Protein AF-A0A3D0RF14-F1 (afdb_monomer_lite)

Radius of gyration: 28.85 Å; chains: 1; bounding box: 60×50×89 Å

Foldseek 3Di:
DDDDDPDPPPPPPPPDPPPQDDDVPDPADTDADDDLSVLVSVLVVVVVVVVVVVVVVVVVVVVCCCVCVPCVNPVDDDPDDDDVVVVVVVVVVVVVVVVVSVVSVVVSVVVVVDDDDDPDDWDWDDDDVDIDID

Sequence (134 aa):
MLAAVAGAALVFAGTGAFAAEPLPWQMGLQPPAGTIAEMADDLHNLLLVVITLISLFVLGLLVYVGVRFRASANPVPSKTSHNTVIEILWTVIPVVILVGIAVPSFRLLYYLDKTADTDMVIKITGNQWYWNYE

pLDDT: mean 87.14, std 16.76, range [39.03, 98.56]

Structure (mmCIF, N/CA/C/O backbone):
data_AF-A0A3D0RF14-F1
#
_entry.id   AF-A0A3D0RF14-F1
#
loop_
_atom_site.group_PDB
_atom_site.id
_atom_site.type_symbol
_atom_site.label_atom_id
_atom_site.label_alt_id
_atom_site.label_comp_id
_atom_site.label_asym_id
_atom_site.label_entity_id
_atom_site.label_seq_id
_atom_site.pdbx_PDB_ins_code
_atom_site.Cartn_x
_atom_site.Cartn_y
_atom_site.Cartn_z
_atom_site.occupancy
_atom_site.B_iso_or_equiv
_atom_site.auth_seq_id
_atom_site.auth_comp_id
_atom_site.auth_asym_id
_atom_site.auth_atom_id
_atom_site.pdbx_PDB_model_num
ATOM 1 N N . MET A 1 1 ? 37.920 34.893 -57.722 1.00 40.44 1 MET A N 1
ATOM 2 C CA . MET A 1 1 ? 37.970 35.388 -56.332 1.00 40.44 1 MET A CA 1
ATOM 3 C C . MET A 1 1 ? 36.625 35.046 -55.699 1.00 40.44 1 MET A C 1
ATOM 5 O O . MET A 1 1 ? 35.620 35.463 -56.252 1.00 40.44 1 MET A O 1
ATOM 9 N N . LEU A 1 2 ? 36.642 34.246 -54.624 1.00 39.03 2 LEU A N 1
ATOM 10 C CA . LEU A 1 2 ? 35.537 33.910 -53.701 1.00 39.03 2 LEU A CA 1
ATOM 11 C C . LEU A 1 2 ? 34.413 32.981 -54.217 1.00 39.03 2 LEU A C 1
ATOM 13 O O . LEU A 1 2 ? 33.331 33.423 -54.583 1.00 39.03 2 LEU A O 1
ATOM 17 N N . ALA A 1 3 ? 34.658 31.666 -54.145 1.00 40.66 3 ALA A N 1
ATOM 18 C CA . ALA A 1 3 ? 33.598 30.662 -54.040 1.00 40.66 3 ALA A CA 1
ATOM 19 C C . ALA A 1 3 ? 33.143 30.587 -52.571 1.00 40.66 3 ALA A C 1
ATOM 21 O O . ALA A 1 3 ? 33.949 30.309 -51.683 1.00 40.66 3 ALA A O 1
ATOM 22 N N . ALA A 1 4 ? 31.870 30.887 -52.316 1.00 45.66 4 ALA A N 1
ATOM 23 C CA . ALA A 1 4 ? 31.265 30.823 -50.992 1.00 45.66 4 ALA A CA 1
ATOM 24 C C . ALA A 1 4 ? 31.000 29.359 -50.610 1.00 45.66 4 ALA A C 1
ATOM 26 O O . ALA A 1 4 ? 30.069 28.731 -51.111 1.00 45.66 4 ALA A O 1
ATOM 27 N N . VAL A 1 5 ? 31.829 28.811 -49.722 1.00 46.12 5 VAL A N 1
ATOM 28 C CA . VAL A 1 5 ? 31.576 27.521 -49.073 1.00 46.12 5 VAL A CA 1
ATOM 29 C C . VAL A 1 5 ? 30.622 27.782 -47.910 1.00 46.12 5 VAL A C 1
ATOM 31 O O . VAL A 1 5 ? 31.041 28.144 -46.813 1.00 46.12 5 VAL A O 1
ATOM 34 N N . ALA A 1 6 ? 29.321 27.647 -48.159 1.00 45.47 6 ALA A N 1
ATOM 35 C CA . ALA A 1 6 ? 28.323 27.597 -47.099 1.00 45.47 6 ALA A CA 1
ATOM 36 C C . ALA A 1 6 ? 28.409 26.215 -46.434 1.00 45.47 6 ALA A C 1
ATOM 38 O O . ALA A 1 6 ? 27.820 25.243 -46.901 1.00 45.47 6 ALA A O 1
ATOM 39 N N . GLY A 1 7 ? 29.214 26.110 -45.376 1.00 43.78 7 GLY A N 1
ATOM 40 C CA . GLY A 1 7 ? 29.268 24.920 -44.536 1.00 43.78 7 GLY A CA 1
ATOM 41 C C . GLY A 1 7 ? 27.941 24.748 -43.805 1.00 43.78 7 GLY A C 1
ATOM 42 O O . GLY A 1 7 ? 27.645 25.490 -42.872 1.00 43.78 7 GLY A O 1
ATOM 43 N N . ALA A 1 8 ? 27.139 23.772 -44.225 1.00 48.41 8 ALA A N 1
ATOM 44 C CA . ALA A 1 8 ? 26.008 23.298 -43.444 1.00 48.41 8 ALA A CA 1
ATOM 45 C C . ALA A 1 8 ? 26.554 22.540 -42.226 1.00 48.41 8 ALA A C 1
ATOM 47 O O . ALA A 1 8 ? 26.820 21.341 -42.285 1.00 48.41 8 ALA A O 1
ATOM 48 N N . ALA A 1 9 ? 26.770 23.255 -41.122 1.00 47.75 9 ALA A N 1
ATOM 49 C CA . ALA A 1 9 ? 26.967 22.629 -39.827 1.00 47.75 9 ALA A CA 1
ATOM 50 C C . ALA A 1 9 ? 25.636 21.986 -39.419 1.00 47.75 9 ALA A C 1
ATOM 52 O O . ALA A 1 9 ? 24.747 22.644 -38.880 1.00 47.75 9 ALA A O 1
ATOM 53 N N . LEU A 1 10 ? 25.483 20.696 -39.726 1.00 50.50 10 LEU A N 1
ATOM 54 C CA . LEU A 1 10 ? 24.502 19.837 -39.075 1.00 50.50 10 LEU A CA 1
ATOM 55 C C . LEU A 1 10 ? 24.841 19.836 -37.585 1.00 50.50 10 LEU A C 1
ATOM 57 O O . LEU A 1 10 ? 25.725 19.115 -37.127 1.00 50.50 10 LEU A O 1
ATOM 61 N N . VAL A 1 11 ? 24.165 20.703 -36.835 1.00 51.44 11 VAL A N 1
ATOM 62 C CA . VAL A 1 11 ? 24.127 20.626 -35.382 1.00 51.44 11 VAL A CA 1
ATOM 63 C C . VAL A 1 11 ? 23.408 19.321 -35.074 1.00 51.44 11 VAL A C 1
ATOM 65 O O . VAL A 1 11 ? 22.181 19.253 -35.105 1.00 51.44 11 VAL A O 1
ATOM 68 N N . PHE A 1 12 ? 24.179 18.266 -34.810 1.00 50.06 12 PHE A N 1
ATOM 69 C CA . PHE A 1 12 ? 23.698 17.138 -34.030 1.00 50.06 12 PHE A CA 1
ATOM 70 C C . PHE A 1 12 ? 23.375 17.698 -32.647 1.00 50.06 12 PHE A C 1
ATOM 72 O O . PHE A 1 12 ? 24.206 17.690 -31.740 1.00 50.06 12 PHE A O 1
ATOM 79 N N . ALA A 1 13 ? 22.173 18.253 -32.501 1.00 52.84 13 ALA A N 1
ATOM 80 C CA . ALA A 1 13 ? 21.550 18.379 -31.205 1.00 52.84 13 ALA A CA 1
ATOM 81 C C . ALA A 1 13 ? 21.390 16.938 -30.734 1.00 52.84 13 ALA A C 1
ATOM 83 O O . ALA A 1 13 ? 20.460 16.245 -31.139 1.00 52.84 13 ALA A O 1
ATOM 84 N N . GLY A 1 14 ? 22.378 16.454 -29.979 1.00 48.41 14 GLY A N 1
ATOM 85 C CA . GLY A 1 14 ? 22.247 15.223 -29.234 1.00 48.41 14 GLY A CA 1
ATOM 86 C C . GLY A 1 14 ? 21.038 15.423 -28.344 1.00 48.41 14 GLY A C 1
ATOM 87 O O . GLY A 1 14 ? 21.125 16.087 -27.315 1.00 48.41 14 GLY A O 1
ATOM 88 N N . THR A 1 15 ? 19.889 14.916 -28.778 1.00 49.06 15 THR A N 1
ATOM 89 C CA . THR A 1 15 ? 18.791 14.631 -27.876 1.00 49.06 15 THR A CA 1
ATOM 90 C C . THR A 1 15 ? 19.393 13.628 -26.916 1.00 49.06 15 THR A C 1
ATOM 92 O O . THR A 1 15 ? 19.583 12.467 -27.281 1.00 49.06 15 THR A O 1
ATOM 95 N N . GLY A 1 16 ? 19.849 14.112 -25.759 1.00 49.00 16 GLY A N 1
ATOM 96 C CA . GLY A 1 16 ? 20.364 13.248 -24.716 1.00 49.00 16 GLY A CA 1
ATOM 97 C C . GLY A 1 16 ? 19.344 12.138 -24.541 1.00 49.00 16 GLY A C 1
ATOM 98 O O . GLY A 1 16 ? 18.157 12.413 -24.362 1.00 49.00 16 GLY A O 1
ATOM 99 N N . ALA A 1 17 ? 19.782 10.894 -24.701 1.00 48.69 17 ALA A N 1
ATOM 100 C CA . ALA A 1 17 ? 18.992 9.769 -24.256 1.00 48.69 17 ALA A CA 1
ATOM 101 C C . ALA A 1 17 ? 18.908 9.930 -22.738 1.00 48.69 17 ALA A C 1
ATOM 103 O O . ALA A 1 17 ? 19.826 9.546 -22.016 1.00 48.69 17 ALA A O 1
ATOM 104 N N . PHE A 1 18 ? 17.870 10.619 -22.268 1.00 55.31 18 PHE A N 1
ATOM 105 C CA . PHE A 1 18 ? 17.580 10.728 -20.853 1.00 55.31 18 PHE A CA 1
ATOM 106 C C . PHE A 1 18 ? 17.173 9.324 -20.415 1.00 55.31 18 PHE A C 1
ATOM 108 O O . PHE A 1 18 ? 16.014 8.931 -20.527 1.00 55.31 18 PHE A O 1
ATOM 115 N N . ALA A 1 19 ? 18.151 8.532 -19.973 1.00 61.38 19 ALA A N 1
ATOM 116 C CA . ALA A 1 19 ? 17.864 7.453 -19.047 1.00 61.38 19 ALA A CA 1
ATOM 117 C C . ALA A 1 19 ? 17.045 8.076 -17.912 1.00 61.38 19 ALA A C 1
ATOM 119 O O . ALA A 1 19 ? 17.383 9.171 -17.458 1.00 61.38 19 ALA A O 1
ATOM 120 N N . ALA A 1 20 ? 15.948 7.435 -17.512 1.00 72.88 20 ALA A N 1
ATOM 121 C CA . ALA A 1 20 ? 15.134 7.938 -16.419 1.00 72.88 20 ALA A CA 1
ATOM 122 C C . ALA A 1 20 ? 16.028 8.096 -15.177 1.00 72.88 20 ALA A C 1
ATOM 124 O O . ALA A 1 20 ? 16.485 7.113 -14.594 1.00 72.88 20 ALA A O 1
ATOM 125 N N . GLU A 1 21 ? 16.350 9.339 -14.824 1.00 84.69 21 GLU A N 1
ATOM 126 C CA . GLU A 1 21 ? 17.223 9.657 -13.700 1.00 84.69 21 GLU A CA 1
ATOM 127 C C . GLU A 1 21 ? 16.382 10.056 -12.482 1.00 84.69 21 GLU A C 1
ATOM 129 O O . GLU A 1 21 ? 15.284 10.601 -12.634 1.00 84.69 21 GLU A O 1
ATOM 134 N N . PRO A 1 22 ? 16.851 9.767 -11.256 1.00 88.25 22 PRO A N 1
ATOM 135 C CA . PRO A 1 22 ? 16.177 10.244 -10.059 1.00 88.25 22 PRO A CA 1
ATOM 136 C C . PRO A 1 22 ? 16.262 11.773 -9.983 1.00 88.25 22 PRO A C 1
ATOM 138 O O . PRO A 1 22 ? 17.349 12.348 -10.041 1.00 88.25 22 PRO A O 1
ATOM 141 N N . LEU A 1 23 ? 15.117 12.433 -9.805 1.00 89.56 23 LEU A N 1
ATOM 142 C CA . LEU A 1 23 ? 15.058 13.889 -9.678 1.00 89.56 23 LEU A CA 1
ATOM 143 C C . LEU A 1 23 ? 15.117 14.322 -8.202 1.00 89.56 23 LEU A C 1
ATOM 145 O O . LEU A 1 23 ? 14.556 13.642 -7.334 1.00 89.56 23 LEU A O 1
ATOM 149 N N . PRO A 1 24 ? 15.751 15.469 -7.879 1.00 93.50 24 PRO A N 1
ATOM 150 C CA . PRO A 1 24 ? 15.709 16.018 -6.528 1.00 93.50 24 PRO A CA 1
ATOM 151 C C . PRO A 1 24 ? 14.263 16.177 -6.041 1.00 93.50 24 PRO A C 1
ATOM 153 O O . PRO A 1 24 ? 13.439 16.768 -6.736 1.00 93.50 24 PRO A O 1
ATOM 156 N N . TRP A 1 25 ? 13.971 15.679 -4.835 1.00 93.25 25 TRP A N 1
ATOM 157 C CA . TRP A 1 25 ? 12.640 15.717 -4.202 1.00 93.25 25 TRP A CA 1
ATOM 158 C C . TRP A 1 25 ? 11.537 14.909 -4.908 1.00 93.25 25 TRP A C 1
ATOM 160 O O . TRP A 1 25 ? 10.352 15.132 -4.656 1.00 93.25 25 TRP A O 1
ATOM 170 N N . GLN A 1 26 ? 11.895 13.947 -5.762 1.00 92.62 26 GLN A N 1
ATOM 171 C CA . GLN A 1 26 ? 10.927 13.016 -6.335 1.00 92.62 26 GLN A CA 1
ATOM 172 C C . GLN A 1 26 ? 10.346 12.090 -5.255 1.00 92.62 26 GLN A C 1
ATOM 174 O O . GLN A 1 26 ? 11.081 11.456 -4.501 1.00 92.62 26 GLN A O 1
ATOM 179 N N . MET A 1 27 ? 9.015 12.012 -5.196 1.00 92.19 27 MET A N 1
ATOM 180 C CA . MET A 1 27 ? 8.279 11.205 -4.209 1.00 92.19 27 MET A CA 1
ATOM 181 C C . MET A 1 27 ? 7.697 9.908 -4.793 1.00 92.19 27 MET A C 1
ATOM 183 O O . MET A 1 27 ? 7.325 9.017 -4.035 1.00 92.19 27 MET A O 1
ATOM 187 N N . GLY A 1 28 ? 7.575 9.824 -6.121 1.00 91.31 28 GLY A N 1
ATOM 188 C CA . GLY A 1 28 ? 7.039 8.666 -6.844 1.00 91.31 28 GLY A CA 1
ATOM 189 C C . GLY A 1 28 ? 8.122 7.845 -7.545 1.00 91.31 28 GLY A C 1
ATOM 190 O O . GLY A 1 28 ? 9.315 8.125 -7.415 1.00 91.31 28 GLY A O 1
ATOM 191 N N . LEU A 1 29 ? 7.694 6.847 -8.318 1.00 91.62 29 LEU A N 1
ATOM 192 C CA . LEU A 1 29 ? 8.583 6.051 -9.163 1.00 91.62 29 LEU A CA 1
ATOM 193 C C . LEU A 1 29 ? 9.142 6.886 -10.327 1.00 91.62 29 LEU A C 1
ATOM 195 O O . LEU A 1 29 ? 8.637 7.964 -10.659 1.00 91.62 29 LEU A O 1
ATOM 199 N N . GLN A 1 30 ? 10.228 6.397 -10.925 1.00 91.62 30 GLN A N 1
ATOM 200 C CA . GLN A 1 30 ? 10.735 6.939 -12.185 1.00 91.62 30 GLN A CA 1
ATOM 201 C C . GLN A 1 30 ? 9.721 6.694 -13.312 1.00 91.62 30 GLN A C 1
ATOM 203 O O . GLN A 1 30 ? 8.973 5.718 -13.236 1.00 91.62 30 GLN A O 1
ATOM 208 N N . PRO A 1 31 ? 9.707 7.537 -14.363 1.00 90.12 31 PRO A N 1
ATOM 209 C CA . PRO A 1 31 ? 8.864 7.299 -15.527 1.00 90.12 31 PRO A CA 1
ATOM 210 C C . PRO A 1 31 ? 9.061 5.872 -16.061 1.00 90.12 31 PRO A C 1
ATOM 212 O O . PRO A 1 31 ? 10.208 5.478 -16.305 1.00 90.12 31 PRO A O 1
ATOM 215 N N . PRO A 1 32 ? 7.982 5.085 -16.217 1.00 90.81 32 PRO A N 1
ATOM 216 C CA . PRO A 1 32 ? 8.101 3.700 -16.633 1.00 90.81 32 PRO A CA 1
ATOM 217 C C . PRO A 1 32 ? 8.666 3.612 -18.053 1.00 90.81 32 PRO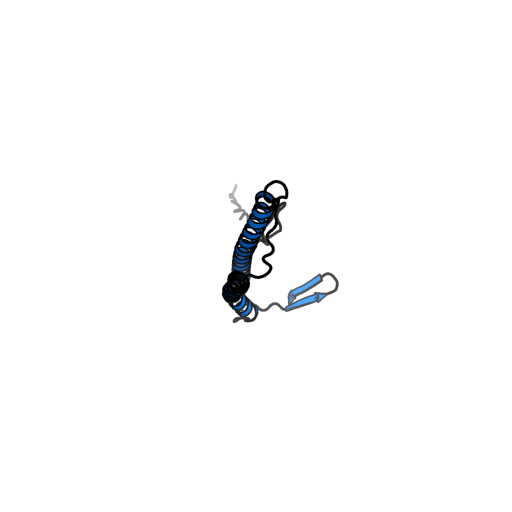 A C 1
ATOM 219 O O . PRO A 1 32 ? 8.273 4.359 -18.948 1.00 90.81 32 PRO A O 1
ATOM 222 N N . ALA A 1 33 ? 9.591 2.675 -18.253 1.00 89.38 33 ALA A N 1
ATOM 223 C CA . ALA A 1 33 ? 10.148 2.348 -19.558 1.00 89.38 33 ALA A CA 1
ATOM 224 C C . ALA A 1 33 ? 9.789 0.898 -19.907 1.00 89.38 33 ALA A C 1
ATOM 226 O O . ALA A 1 33 ? 10.305 -0.046 -19.308 1.00 89.38 33 ALA A O 1
ATOM 227 N N . GLY A 1 34 ? 8.893 0.731 -20.882 1.00 89.00 34 GLY A N 1
ATOM 228 C CA . GLY A 1 34 ? 8.397 -0.570 -21.331 1.00 89.00 34 GLY A CA 1
ATOM 229 C C . GLY A 1 34 ? 7.099 -1.011 -20.647 1.00 89.00 34 GLY A C 1
ATOM 230 O O . GLY A 1 34 ? 6.727 -0.533 -19.578 1.00 89.00 34 GLY A O 1
ATOM 231 N N . THR A 1 35 ? 6.415 -1.971 -21.270 1.00 90.00 35 THR A N 1
ATOM 232 C CA . THR A 1 35 ? 5.058 -2.401 -20.884 1.00 90.00 35 THR A CA 1
ATOM 233 C C . THR A 1 35 ? 4.984 -2.992 -19.477 1.00 90.00 35 THR A C 1
ATOM 235 O O . THR A 1 35 ? 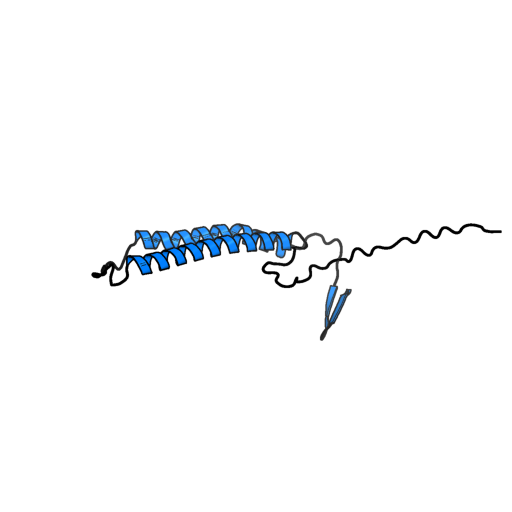4.028 -2.755 -18.746 1.00 90.00 35 THR A O 1
ATOM 238 N N . ILE A 1 36 ? 6.005 -3.744 -19.063 1.00 92.25 36 ILE A N 1
ATOM 239 C CA . ILE A 1 36 ? 6.076 -4.334 -17.721 1.00 92.25 36 ILE A CA 1
ATOM 240 C C . ILE A 1 36 ? 6.183 -3.238 -16.653 1.00 92.25 36 ILE A C 1
ATOM 242 O O . ILE A 1 36 ? 5.536 -3.340 -15.611 1.00 92.25 36 ILE A O 1
ATOM 246 N N . ALA A 1 37 ? 6.977 -2.193 -16.911 1.00 93.31 37 ALA A N 1
ATOM 247 C CA . ALA A 1 37 ? 7.145 -1.081 -15.983 1.00 93.31 37 ALA A CA 1
ATOM 248 C C . ALA A 1 37 ? 5.844 -0.280 -15.832 1.00 93.31 37 ALA A C 1
ATOM 250 O O . ALA A 1 37 ? 5.473 0.050 -14.711 1.00 93.31 37 ALA A O 1
ATOM 251 N N . GLU A 1 38 ? 5.119 -0.039 -16.930 1.00 93.62 38 GLU A N 1
ATOM 252 C CA . GLU A 1 38 ? 3.799 0.610 -16.900 1.00 93.62 38 GLU A CA 1
ATOM 253 C C . GLU A 1 38 ? 2.795 -0.200 -16.067 1.00 93.62 38 GLU A C 1
ATOM 255 O O . GLU A 1 38 ? 2.166 0.328 -15.155 1.00 93.62 38 GLU A O 1
ATOM 260 N N . MET A 1 39 ? 2.707 -1.513 -16.301 1.00 94.69 39 MET A N 1
ATOM 261 C CA . MET A 1 39 ? 1.807 -2.387 -15.539 1.00 94.69 39 MET A CA 1
ATOM 262 C C . MET A 1 39 ? 2.175 -2.471 -14.048 1.00 94.69 39 MET A C 1
ATOM 264 O O . MET A 1 39 ? 1.295 -2.643 -13.200 1.00 94.69 39 MET A O 1
ATOM 268 N N . ALA A 1 40 ? 3.465 -2.381 -13.718 1.00 95.44 40 ALA A N 1
ATOM 269 C CA . ALA A 1 40 ? 3.934 -2.339 -12.338 1.00 95.44 40 ALA A CA 1
ATOM 270 C C . ALA A 1 40 ? 3.595 -1.006 -11.654 1.00 95.44 40 ALA A C 1
ATOM 272 O O . ALA A 1 40 ? 3.168 -1.024 -10.498 1.00 95.44 40 ALA A O 1
ATOM 273 N N . ASP A 1 41 ? 3.736 0.122 -12.358 1.00 95.62 41 ASP A N 1
ATOM 274 C CA . ASP A 1 41 ? 3.353 1.448 -11.860 1.00 95.62 41 ASP A CA 1
ATOM 275 C C . ASP A 1 41 ? 1.836 1.541 -11.621 1.00 95.62 41 ASP A C 1
ATOM 277 O O . ASP A 1 41 ? 1.396 1.953 -10.547 1.00 95.62 41 ASP A O 1
ATOM 281 N N . ASP A 1 42 ? 1.022 1.028 -12.548 1.00 95.50 42 ASP A N 1
ATOM 282 C CA . ASP A 1 42 ? -0.437 0.953 -12.394 1.00 95.50 42 ASP A CA 1
ATOM 283 C C . ASP A 1 42 ? -0.847 0.125 -11.168 1.00 95.50 42 ASP A C 1
ATOM 285 O O . ASP A 1 42 ? -1.699 0.540 -10.371 1.00 95.50 42 ASP A O 1
ATOM 289 N N . LEU A 1 43 ? -0.228 -1.049 -10.984 1.00 97.19 43 LEU A N 1
ATOM 290 C CA . LEU A 1 43 ? -0.469 -1.885 -9.809 1.00 97.19 43 LEU A CA 1
ATOM 291 C C . LEU A 1 43 ? -0.038 -1.163 -8.528 1.00 97.19 43 LEU A C 1
ATOM 293 O O . LEU A 1 43 ? -0.774 -1.190 -7.542 1.00 97.19 43 LEU A O 1
ATOM 297 N N . HIS A 1 44 ? 1.122 -0.503 -8.537 1.00 97.12 44 HIS A N 1
ATOM 298 C CA . HIS A 1 44 ? 1.612 0.280 -7.406 1.00 97.12 44 HIS A CA 1
ATOM 299 C C . HIS A 1 44 ? 0.618 1.381 -7.011 1.00 97.12 44 HIS A C 1
A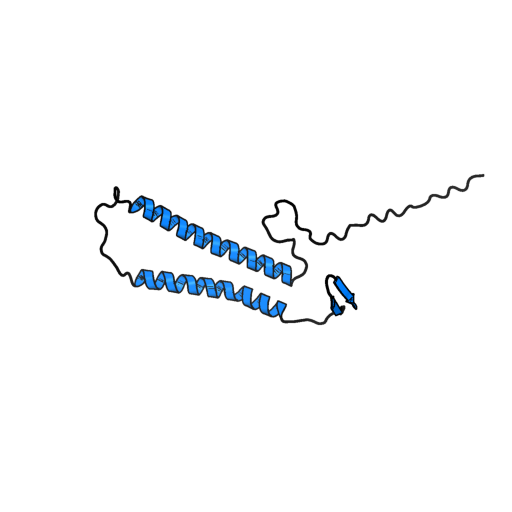TOM 301 O O . HIS A 1 44 ? 0.239 1.472 -5.842 1.00 97.12 44 HIS A O 1
ATOM 307 N N . ASN A 1 45 ? 0.135 2.162 -7.978 1.00 96.44 45 ASN A N 1
ATOM 308 C CA . ASN A 1 45 ? -0.820 3.243 -7.745 1.00 96.44 45 ASN A CA 1
ATOM 309 C C . ASN A 1 45 ? -2.161 2.715 -7.212 1.00 96.44 45 ASN A C 1
ATOM 311 O O . ASN A 1 45 ? -2.707 3.264 -6.251 1.00 96.44 45 ASN A O 1
ATOM 315 N N . LEU A 1 46 ? -2.667 1.607 -7.766 1.00 96.75 46 LEU A N 1
ATOM 316 C CA . LEU A 1 46 ? -3.873 0.944 -7.265 1.00 96.75 46 LEU A CA 1
ATOM 317 C C . LEU A 1 46 ? -3.706 0.498 -5.807 1.00 96.75 46 LEU A C 1
ATOM 319 O O . LEU A 1 46 ? -4.573 0.771 -4.972 1.00 96.75 46 LEU A O 1
ATOM 323 N N . LEU A 1 47 ? -2.587 -0.158 -5.485 1.00 97.62 47 LEU A N 1
ATOM 324 C CA . LEU A 1 47 ? -2.284 -0.590 -4.122 1.00 97.62 47 LEU A CA 1
ATOM 325 C C . LEU A 1 47 ? -2.209 0.599 -3.167 1.00 97.62 47 LEU A C 1
ATOM 327 O O . LEU A 1 47 ? -2.813 0.551 -2.094 1.00 97.62 47 LEU A O 1
ATOM 331 N N . LEU A 1 48 ? -1.514 1.668 -3.565 1.00 97.69 48 LEU A N 1
ATOM 332 C CA . LEU A 1 48 ? -1.333 2.866 -2.755 1.00 97.69 48 LEU A CA 1
ATOM 333 C C . LEU A 1 48 ? -2.675 3.522 -2.410 1.00 97.69 48 LEU A C 1
ATOM 335 O O . LEU A 1 48 ? -2.903 3.880 -1.253 1.00 97.69 48 LEU A O 1
ATOM 339 N N . VAL A 1 49 ? -3.594 3.624 -3.374 1.00 97.69 49 VAL A N 1
ATOM 340 C CA . VAL A 1 49 ? -4.952 4.134 -3.131 1.00 97.69 49 VAL A CA 1
ATOM 341 C C . VAL A 1 49 ? -5.696 3.245 -2.133 1.00 97.69 49 VAL A C 1
ATOM 343 O O . VAL A 1 49 ? -6.243 3.756 -1.154 1.00 97.69 49 VAL A O 1
ATOM 346 N N . VAL A 1 50 ? -5.682 1.921 -2.322 1.00 97.62 50 VAL A N 1
ATOM 347 C CA . VAL A 1 50 ? -6.395 0.986 -1.435 1.00 97.62 50 VAL A CA 1
ATOM 348 C C . VAL A 1 50 ? -5.874 1.060 0.002 1.00 97.62 50 VAL A C 1
ATOM 350 O O . VAL A 1 50 ? -6.667 1.237 0.931 1.00 97.62 50 VAL A O 1
ATOM 353 N N . ILE A 1 51 ? -4.557 0.973 0.213 1.00 97.81 51 ILE A N 1
ATOM 354 C CA . ILE A 1 51 ? -3.984 1.015 1.568 1.00 97.81 51 ILE A CA 1
ATOM 355 C C . ILE A 1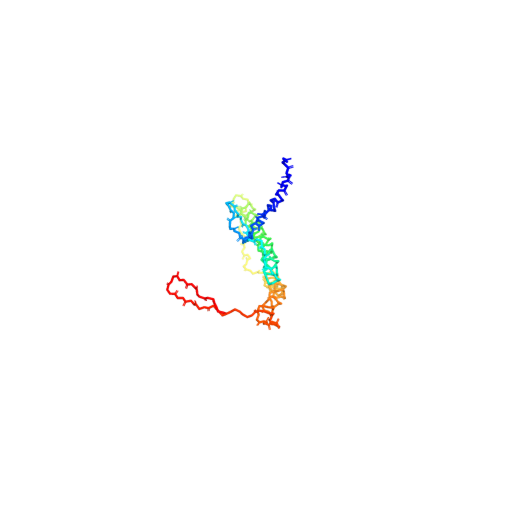 51 ? -4.173 2.385 2.223 1.00 97.81 51 ILE A C 1
ATOM 357 O O . ILE A 1 51 ? -4.380 2.454 3.436 1.00 97.81 51 ILE A O 1
ATOM 361 N N . THR A 1 52 ? -4.162 3.469 1.441 1.00 98.38 52 THR A N 1
ATOM 362 C CA . THR A 1 52 ? -4.415 4.822 1.951 1.00 98.38 52 THR A CA 1
ATOM 363 C C . THR A 1 52 ? -5.856 4.955 2.429 1.00 98.38 52 THR A C 1
ATOM 365 O O . THR A 1 52 ? -6.083 5.436 3.537 1.00 98.38 52 THR A O 1
ATOM 368 N N . LEU A 1 53 ? -6.836 4.468 1.659 1.00 98.19 53 LEU A N 1
ATOM 369 C CA . LEU A 1 53 ? -8.246 4.478 2.064 1.00 98.19 53 LEU A CA 1
ATOM 370 C C . LEU A 1 53 ? -8.481 3.661 3.340 1.00 98.19 53 LEU A C 1
ATOM 372 O O . LEU A 1 53 ? -9.155 4.138 4.253 1.00 98.19 53 LEU A O 1
ATOM 376 N N . ILE A 1 54 ? -7.888 2.466 3.439 1.00 98.06 54 ILE A N 1
ATOM 377 C CA . ILE A 1 54 ? -7.968 1.635 4.650 1.00 98.06 54 ILE A CA 1
ATOM 378 C C . ILE A 1 54 ? -7.331 2.362 5.840 1.00 98.06 54 ILE A C 1
ATOM 380 O O . ILE A 1 54 ? -7.924 2.423 6.915 1.00 98.06 54 ILE A O 1
ATOM 384 N N . SER A 1 55 ? -6.152 2.957 5.650 1.00 98.31 55 SER A N 1
ATOM 385 C CA . SER A 1 55 ? -5.444 3.678 6.712 1.00 98.31 55 SER A CA 1
ATOM 386 C C . SER A 1 55 ? -6.239 4.886 7.204 1.00 98.31 55 SER A C 1
ATOM 388 O O . SER A 1 55 ? -6.361 5.084 8.411 1.00 98.31 55 SER A O 1
ATOM 390 N N . LEU A 1 56 ? -6.840 5.662 6.297 1.00 98.56 56 LEU A N 1
ATOM 391 C CA . LEU A 1 56 ? -7.704 6.791 6.649 1.00 98.56 56 LEU A CA 1
ATOM 392 C C . LEU A 1 56 ? -8.983 6.338 7.359 1.00 98.56 56 LEU A C 1
ATOM 394 O O . LEU A 1 56 ? -9.406 6.986 8.315 1.00 98.56 56 LEU A O 1
ATOM 398 N N . PHE A 1 57 ? -9.576 5.217 6.944 1.00 97.88 57 PHE A N 1
ATOM 399 C CA . PHE A 1 57 ? -10.729 4.628 7.622 1.00 97.88 57 PHE A CA 1
ATOM 400 C C . PHE A 1 57 ? -10.390 4.219 9.061 1.00 97.88 57 PHE A C 1
ATOM 402 O O . PHE A 1 57 ? -11.084 4.618 9.998 1.00 97.88 57 PHE A O 1
ATOM 409 N N . VAL A 1 58 ? -9.290 3.486 9.253 1.00 98.25 58 VAL A N 1
ATOM 410 C CA . VAL A 1 58 ? -8.815 3.073 10.582 1.00 98.25 58 VAL A CA 1
ATOM 411 C C . VAL A 1 58 ? -8.477 4.293 11.437 1.00 98.25 58 VAL A C 1
ATOM 413 O O . VAL A 1 58 ? -8.911 4.372 12.586 1.00 98.25 58 VAL A O 1
ATOM 416 N N . LEU A 1 59 ? -7.767 5.277 10.879 1.00 98.38 59 LEU A N 1
ATOM 417 C CA . LEU A 1 59 ? -7.446 6.525 11.568 1.00 98.38 59 LEU A CA 1
ATOM 418 C C . LEU A 1 59 ? -8.718 7.268 11.997 1.00 98.38 59 LEU A C 1
ATOM 420 O O . LEU A 1 59 ? -8.822 7.697 13.145 1.00 98.38 59 LEU A O 1
ATOM 424 N N . GLY A 1 60 ? -9.707 7.372 11.108 1.00 98.38 60 GLY A N 1
ATOM 425 C CA . GLY A 1 60 ? -11.002 7.979 11.401 1.00 98.38 60 GLY A CA 1
ATOM 426 C C . GLY A 1 60 ? -11.738 7.269 12.538 1.00 98.38 60 GLY A C 1
ATOM 427 O O . GLY A 1 60 ? -12.241 7.932 13.446 1.00 98.38 60 GLY A O 1
ATOM 428 N N . LEU A 1 61 ? -11.745 5.931 12.547 1.00 97.88 61 LEU A N 1
ATOM 429 C CA . LEU A 1 61 ? -12.322 5.142 13.638 1.00 97.88 61 LEU A CA 1
ATOM 430 C C . LEU A 1 61 ? -11.584 5.352 14.963 1.00 97.88 61 LEU A C 1
ATOM 432 O O . LEU A 1 61 ? -12.234 5.502 15.995 1.00 97.88 61 LEU A O 1
ATOM 436 N N . LEU A 1 62 ? -10.250 5.403 14.955 1.00 98.00 62 LEU A N 1
ATOM 437 C CA . LEU A 1 62 ? -9.458 5.654 16.163 1.00 98.00 62 LEU A CA 1
ATOM 438 C C . LEU A 1 62 ? -9.728 7.049 16.734 1.00 98.00 62 LEU A C 1
ATOM 440 O O . LEU A 1 62 ? -9.950 7.184 17.938 1.00 98.00 62 LEU A O 1
ATOM 444 N N . VAL A 1 63 ? -9.778 8.075 15.879 1.00 98.12 63 VAL A N 1
ATOM 445 C CA . VAL A 1 63 ? -10.147 9.440 16.284 1.00 98.12 63 VAL A CA 1
ATOM 446 C C . VAL A 1 63 ? -11.571 9.465 16.840 1.00 98.12 63 VAL A C 1
ATOM 448 O O . VAL A 1 63 ? -11.804 10.023 17.914 1.00 98.12 63 VAL A O 1
ATOM 451 N N . TYR A 1 64 ? -12.518 8.815 16.159 1.00 97.50 64 TYR A N 1
ATOM 452 C CA . TYR A 1 64 ? -13.901 8.716 16.615 1.00 97.50 64 TYR A CA 1
ATOM 453 C C . TYR A 1 64 ? -13.992 8.054 17.990 1.00 97.50 64 TYR A C 1
ATOM 455 O O . TYR A 1 64 ? -14.615 8.610 18.895 1.00 97.50 64 TYR A O 1
ATOM 463 N N . VAL A 1 65 ? -13.336 6.906 18.179 1.00 96.44 65 VAL A N 1
ATOM 464 C CA . VAL A 1 65 ? -13.341 6.183 19.454 1.00 96.44 65 VAL A CA 1
ATOM 465 C C . VAL A 1 65 ? -12.702 7.026 20.556 1.00 96.44 65 VAL A C 1
ATOM 467 O O . VAL A 1 65 ? -13.282 7.155 21.636 1.00 96.44 65 VAL A O 1
ATOM 470 N N . GLY A 1 66 ? -11.567 7.669 20.270 1.00 95.62 66 GLY A N 1
ATOM 471 C CA . GLY A 1 66 ? -10.867 8.542 21.211 1.00 95.62 66 GLY A CA 1
ATOM 472 C C . GLY A 1 66 ? -11.706 9.738 21.670 1.00 95.62 66 GLY A C 1
ATOM 473 O O . GLY A 1 66 ? -11.689 10.088 22.848 1.00 95.62 66 GLY A O 1
ATOM 474 N N . VAL A 1 67 ? -12.492 10.348 20.778 1.00 95.94 67 VAL A N 1
ATOM 475 C CA . VAL A 1 67 ? -13.359 11.486 21.126 1.00 95.94 67 VAL A CA 1
ATOM 476 C C . VAL A 1 67 ? -14.658 11.029 21.792 1.00 95.94 67 VAL A C 1
ATOM 478 O O . VAL A 1 67 ? -15.073 11.618 22.793 1.00 95.94 67 VAL A O 1
ATOM 481 N N . ARG A 1 68 ? -15.309 9.989 21.256 1.00 94.06 68 ARG A N 1
ATOM 482 C CA . ARG A 1 68 ? -16.648 9.548 21.675 1.00 94.06 68 ARG A CA 1
ATOM 483 C C . ARG A 1 68 ? -16.644 8.762 22.983 1.00 94.06 68 ARG A C 1
ATOM 485 O O . ARG A 1 68 ? -17.595 8.907 23.754 1.00 94.06 68 ARG A O 1
ATOM 492 N N . PHE A 1 69 ? -15.620 7.943 23.222 1.00 94.81 69 PHE A N 1
ATOM 493 C CA . PHE A 1 69 ? -15.537 7.033 24.372 1.00 94.81 69 PHE A CA 1
ATOM 494 C C . PHE A 1 69 ? -14.489 7.447 25.413 1.00 94.81 69 PHE A C 1
ATOM 496 O O . PHE A 1 69 ? -14.151 6.657 26.292 1.00 94.81 69 PHE A O 1
ATOM 503 N N . ARG A 1 70 ? -13.996 8.694 25.374 1.00 94.56 70 ARG A N 1
ATOM 504 C CA . ARG A 1 70 ? -13.165 9.241 26.461 1.00 94.56 70 ARG A CA 1
ATOM 505 C C . ARG A 1 70 ? -13.895 9.180 27.805 1.00 94.56 70 ARG A C 1
ATOM 507 O O . ARG A 1 70 ? -15.112 9.357 27.857 1.00 94.56 70 ARG A O 1
ATOM 514 N N . ALA A 1 71 ? -13.144 9.045 28.896 1.00 92.69 71 ALA A N 1
ATOM 515 C CA . ALA A 1 71 ? -13.688 8.876 30.248 1.00 92.69 71 ALA A CA 1
ATOM 516 C C . ALA A 1 71 ? -14.698 9.964 30.664 1.00 92.69 71 ALA A C 1
ATOM 518 O O . ALA A 1 71 ? -15.682 9.667 31.334 1.00 92.69 71 ALA A O 1
ATOM 519 N N . SER A 1 72 ? -14.503 11.213 30.223 1.00 93.31 72 SER A N 1
ATOM 520 C CA . SER A 1 72 ? -15.436 12.312 30.510 1.00 93.31 72 SER A CA 1
ATOM 521 C C . SER A 1 72 ? -16.756 12.234 29.734 1.00 93.31 72 SER A C 1
ATOM 523 O O . SER A 1 72 ? -17.764 12.741 30.211 1.00 93.31 72 SER A O 1
ATOM 525 N N . ALA A 1 73 ? -16.766 11.621 28.546 1.00 90.88 73 ALA A N 1
ATOM 526 C CA . ALA A 1 73 ? -17.942 11.520 27.676 1.00 90.88 73 ALA A CA 1
ATOM 527 C C . ALA A 1 73 ? -18.647 10.155 27.766 1.00 90.88 73 ALA A C 1
ATOM 529 O O . ALA A 1 73 ? -19.815 10.044 27.398 1.00 90.88 73 ALA A O 1
ATOM 530 N N . ASN A 1 74 ? -17.955 9.117 28.247 1.00 91.81 74 ASN A N 1
ATOM 531 C CA . ASN A 1 74 ? -18.514 7.787 28.469 1.00 91.81 74 ASN A CA 1
ATOM 532 C C . ASN A 1 74 ? -18.050 7.199 29.821 1.00 91.81 74 ASN A C 1
ATOM 534 O O . ASN A 1 74 ? -17.169 6.337 29.839 1.00 91.81 74 ASN A O 1
ATOM 538 N N . PRO A 1 75 ? -18.628 7.648 30.953 1.00 87.56 75 PRO A N 1
ATOM 539 C CA . PRO A 1 75 ? -18.169 7.259 32.293 1.00 87.56 75 PRO A CA 1
ATOM 540 C C . PRO A 1 75 ? -18.422 5.788 32.648 1.00 87.56 75 PRO A C 1
ATOM 542 O O . PRO A 1 75 ? -17.709 5.222 33.472 1.00 87.56 75 PRO A O 1
ATOM 545 N N . VAL A 1 76 ? -19.435 5.161 32.039 1.00 92.50 76 VAL A N 1
ATOM 546 C CA . VAL A 1 76 ? -19.764 3.744 32.246 1.00 92.50 76 VAL A CA 1
ATOM 547 C C . VAL A 1 76 ? -19.421 2.969 30.967 1.00 92.50 76 VAL A C 1
ATOM 549 O O . VAL A 1 76 ? -20.107 3.136 29.956 1.00 92.50 76 VAL A O 1
ATOM 552 N N . PRO A 1 77 ? -18.356 2.147 30.957 1.00 90.06 77 PRO A N 1
ATOM 553 C CA . PRO A 1 77 ? -17.984 1.367 29.783 1.00 90.06 77 PRO A CA 1
ATOM 554 C C . PRO A 1 77 ? -18.965 0.213 29.545 1.00 90.06 77 PRO A C 1
ATOM 556 O O . PRO A 1 77 ? -19.508 -0.374 30.484 1.00 90.06 77 PRO A O 1
ATOM 559 N N . SER A 1 78 ? -19.163 -0.140 28.273 1.00 92.50 78 SER A N 1
ATOM 560 C CA . SER A 1 78 ? -19.891 -1.359 27.912 1.00 92.50 78 SER A CA 1
ATOM 561 C C . SER A 1 78 ? -19.104 -2.607 28.330 1.00 92.50 78 SER A C 1
ATOM 563 O O . SER A 1 78 ? -17.875 -2.592 28.363 1.00 92.50 78 SER A O 1
ATOM 565 N N . LYS A 1 79 ? -19.819 -3.700 28.616 1.00 93.06 79 LYS A N 1
ATOM 566 C CA . LYS A 1 79 ? -19.247 -5.025 28.921 1.00 93.06 79 LYS A CA 1
ATOM 567 C C . LYS A 1 79 ? -19.379 -6.016 27.758 1.00 93.06 79 LYS A C 1
ATOM 569 O O . LYS A 1 79 ? -19.091 -7.195 27.930 1.00 93.06 79 LYS A O 1
ATOM 574 N N . THR A 1 80 ? -19.854 -5.565 26.596 1.00 92.56 80 THR A N 1
ATOM 575 C CA . THR A 1 80 ? -19.987 -6.411 25.405 1.00 92.56 80 THR A CA 1
ATOM 576 C C . THR A 1 80 ? -18.609 -6.847 24.915 1.00 92.56 80 THR A C 1
ATOM 578 O O . THR A 1 80 ? -17.786 -6.000 24.580 1.00 92.56 80 THR A O 1
ATOM 581 N N . SER A 1 81 ? -18.373 -8.156 24.846 1.00 91.62 81 SER A N 1
ATOM 582 C CA . SER A 1 81 ? -17.101 -8.736 24.395 1.00 91.62 81 SER A CA 1
ATOM 583 C C . SER A 1 81 ? -17.163 -9.380 23.010 1.00 91.62 81 SER A C 1
ATOM 585 O O . SER A 1 81 ? -16.116 -9.626 22.422 1.00 91.62 81 SER A O 1
ATOM 587 N N . HIS A 1 82 ? -18.362 -9.646 22.482 1.00 92.94 82 HIS A N 1
ATOM 588 C CA . HIS A 1 82 ? -18.545 -10.346 21.209 1.00 92.94 82 HIS A CA 1
ATOM 589 C C . HIS A 1 82 ? -19.592 -9.657 20.349 1.00 92.94 82 HIS A C 1
ATOM 591 O O . HIS A 1 82 ? -20.620 -9.189 20.849 1.00 92.94 82 HIS A O 1
ATOM 597 N N . ASN A 1 83 ? -19.339 -9.638 19.045 1.00 95.50 83 ASN A N 1
ATOM 598 C CA . ASN A 1 83 ? -20.334 -9.273 18.052 1.00 95.50 83 ASN A CA 1
ATOM 599 C C . ASN A 1 83 ? -20.052 -10.049 16.767 1.00 95.50 83 ASN A C 1
ATOM 601 O O . ASN A 1 83 ? -19.324 -9.586 15.890 1.00 95.50 83 ASN A O 1
ATOM 605 N N . THR A 1 84 ? -20.676 -11.221 16.653 1.00 96.44 84 THR A N 1
ATOM 606 C CA . THR A 1 84 ? -20.468 -12.157 15.542 1.00 96.44 84 THR A CA 1
ATOM 607 C C . THR A 1 84 ? -20.713 -11.520 14.175 1.00 96.44 84 THR A C 1
ATOM 609 O O . THR A 1 84 ? -20.006 -11.821 13.221 1.00 96.44 84 THR A O 1
ATOM 612 N N . VAL A 1 85 ? -21.683 -10.606 14.061 1.00 96.75 85 VAL A N 1
ATOM 613 C CA . VAL A 1 85 ? -21.980 -9.939 12.784 1.00 96.75 85 VAL A CA 1
ATOM 614 C C . VAL A 1 85 ? -20.808 -9.060 12.350 1.00 96.75 85 VAL A C 1
ATOM 616 O O . VAL A 1 85 ? -20.391 -9.116 11.195 1.00 96.75 85 VAL A O 1
ATOM 619 N N . ILE A 1 86 ? -20.245 -8.276 13.271 1.00 96.00 86 ILE A N 1
ATOM 620 C CA . ILE A 1 86 ? -19.092 -7.416 12.978 1.00 96.00 86 ILE A CA 1
ATOM 621 C C . ILE A 1 86 ? -17.841 -8.265 12.710 1.00 96.00 86 ILE A C 1
ATOM 623 O O . ILE A 1 86 ? -17.092 -7.962 11.782 1.00 96.00 86 ILE A O 1
ATOM 627 N N . GLU A 1 87 ? -17.655 -9.350 13.465 1.00 96.94 87 GLU A N 1
ATOM 628 C CA . GLU A 1 87 ? -16.556 -10.302 13.270 1.00 96.94 87 GLU A CA 1
ATOM 629 C C . GLU A 1 87 ? -16.558 -10.915 11.861 1.00 96.94 87 GLU A C 1
ATOM 631 O O . GLU A 1 87 ? -15.520 -11.002 11.201 1.00 96.94 87 GLU A O 1
ATOM 636 N N . ILE A 1 88 ? -17.735 -11.283 11.350 1.00 97.88 88 ILE A N 1
ATOM 637 C CA . ILE A 1 88 ? -17.885 -11.780 9.978 1.00 97.88 88 ILE A CA 1
ATOM 638 C C . ILE A 1 88 ? -17.594 -10.666 8.961 1.00 97.88 88 ILE A C 1
ATOM 640 O O . ILE A 1 88 ? -16.883 -10.888 7.983 1.00 97.88 88 ILE A O 1
ATOM 644 N N . LEU A 1 89 ? -18.099 -9.450 9.180 1.00 96.75 89 LEU A N 1
ATOM 645 C CA . LEU A 1 89 ? -17.887 -8.346 8.239 1.00 96.75 89 LEU A CA 1
ATOM 646 C C . LEU A 1 89 ? -16.405 -7.986 8.099 1.00 96.75 89 LEU A C 1
ATOM 648 O O . LEU A 1 89 ? -15.903 -7.909 6.978 1.00 96.75 89 LEU A O 1
ATOM 652 N N . TRP A 1 90 ? -15.678 -7.811 9.206 1.00 96.25 90 TRP A N 1
ATOM 653 C CA . TRP A 1 90 ? -14.264 -7.433 9.134 1.00 96.25 90 TRP A CA 1
ATOM 654 C C . TRP A 1 90 ? -13.352 -8.558 8.650 1.00 96.25 90 TRP A C 1
ATOM 656 O O . TRP A 1 90 ? -12.183 -8.299 8.407 1.00 96.25 90 TRP A O 1
ATOM 666 N N . THR A 1 91 ? -13.815 -9.808 8.574 1.00 97.25 91 THR A N 1
ATOM 667 C CA . THR A 1 91 ? -13.019 -10.920 8.029 1.00 97.25 91 THR A CA 1
ATOM 668 C C . THR A 1 91 ? -13.278 -11.079 6.538 1.00 97.25 91 THR A C 1
ATOM 670 O O . THR A 1 91 ? -12.337 -11.180 5.754 1.00 97.25 91 THR A O 1
ATOM 673 N N . VAL A 1 92 ? -14.545 -11.020 6.124 1.00 98.06 92 VAL A N 1
ATOM 674 C CA . VAL A 1 92 ? -14.940 -11.156 4.717 1.00 98.06 92 VAL A CA 1
ATOM 675 C C . VAL A 1 92 ? -14.486 -9.955 3.888 1.00 98.06 92 VAL A C 1
ATOM 677 O O . VAL A 1 92 ? -13.967 -10.144 2.789 1.00 98.06 92 VAL A O 1
ATOM 680 N N . ILE A 1 93 ? -14.631 -8.726 4.399 1.00 97.31 93 ILE A N 1
ATOM 681 C CA . ILE A 1 93 ? -14.279 -7.513 3.645 1.00 97.31 93 ILE A CA 1
ATOM 682 C C . ILE A 1 93 ? -12.790 -7.509 3.239 1.00 97.31 93 ILE A C 1
ATOM 684 O O . ILE A 1 93 ? -12.520 -7.369 2.044 1.00 97.31 93 ILE A O 1
ATOM 688 N N . PRO A 1 94 ? -11.811 -7.724 4.145 1.00 97.06 94 PRO A N 1
ATOM 689 C CA . PRO A 1 94 ? -10.404 -7.811 3.756 1.00 97.06 94 PRO A CA 1
ATOM 690 C C . PRO A 1 94 ? -10.112 -8.931 2.763 1.00 97.06 94 PRO A C 1
ATOM 692 O O . PRO A 1 94 ? -9.339 -8.721 1.834 1.00 97.06 94 PRO A O 1
ATOM 695 N N . VAL A 1 95 ? -10.749 -10.098 2.906 1.00 97.94 95 VAL A N 1
ATOM 696 C CA . VAL A 1 95 ? -10.566 -11.210 1.961 1.00 97.94 95 VAL A CA 1
ATOM 697 C C . VAL A 1 95 ? -11.006 -10.807 0.553 1.00 97.94 95 VAL A C 1
ATOM 699 O O . VAL A 1 95 ? -10.266 -11.027 -0.403 1.00 97.94 95 VAL A O 1
ATOM 702 N N . VAL A 1 96 ? -12.165 -10.160 0.412 1.00 97.69 96 VAL A N 1
ATOM 703 C CA . VAL A 1 96 ? -12.657 -9.685 -0.892 1.00 97.69 96 VAL A CA 1
ATOM 704 C C . VAL A 1 96 ? -11.723 -8.630 -1.495 1.00 97.69 96 VAL A C 1
ATOM 706 O O . VAL A 1 96 ? -11.432 -8.691 -2.689 1.00 97.69 96 VAL A O 1
ATOM 709 N N . ILE A 1 97 ? -11.205 -7.702 -0.682 1.00 96.88 97 ILE A N 1
ATOM 710 C CA . ILE A 1 97 ? -10.230 -6.694 -1.134 1.00 96.88 97 ILE A CA 1
ATOM 711 C C . ILE A 1 97 ? -8.963 -7.373 -1.674 1.00 96.88 97 ILE A C 1
ATOM 713 O O . ILE A 1 97 ? -8.504 -7.035 -2.765 1.00 96.88 97 ILE A O 1
ATOM 717 N N . LEU A 1 98 ? -8.421 -8.360 -0.952 1.00 97.19 98 LEU A N 1
ATOM 718 C CA . LEU A 1 98 ? -7.230 -9.100 -1.378 1.00 97.19 98 LEU A CA 1
ATOM 719 C C . LEU A 1 98 ? -7.460 -9.863 -2.687 1.00 97.19 98 LEU A C 1
ATOM 721 O O . LEU A 1 98 ? -6.598 -9.839 -3.562 1.00 97.19 98 LEU A O 1
ATOM 725 N N . VAL A 1 99 ? -8.627 -10.491 -2.858 1.00 96.75 99 VAL A N 1
ATOM 726 C CA . VAL A 1 99 ? -8.989 -11.161 -4.118 1.00 96.75 99 VAL A CA 1
ATOM 727 C C . VAL A 1 99 ? -9.042 -10.163 -5.279 1.00 96.75 99 VAL A C 1
ATOM 729 O O . VAL A 1 99 ? -8.537 -10.462 -6.360 1.00 96.75 99 VAL A O 1
ATOM 732 N N . GLY A 1 100 ? -9.590 -8.963 -5.060 1.00 95.31 100 GLY A N 1
ATOM 733 C CA . GLY A 1 100 ? -9.613 -7.902 -6.072 1.00 95.31 100 GLY A CA 1
ATOM 734 C C . GLY A 1 100 ? -8.213 -7.457 -6.506 1.00 95.31 100 GLY A C 1
ATOM 735 O O . GLY A 1 100 ? -7.958 -7.299 -7.698 1.00 95.31 100 GLY A O 1
ATOM 736 N N . ILE A 1 101 ? -7.287 -7.323 -5.554 1.00 97.25 101 ILE A N 1
ATOM 737 C CA . ILE A 1 101 ? -5.878 -6.981 -5.809 1.00 97.25 101 ILE A CA 1
ATOM 738 C C . ILE A 1 101 ? -5.131 -8.118 -6.526 1.00 97.25 101 ILE A C 1
ATOM 740 O O . ILE A 1 101 ? -4.245 -7.870 -7.346 1.00 97.25 101 ILE A O 1
ATOM 744 N N . ALA A 1 102 ? -5.483 -9.372 -6.239 1.00 96.25 102 ALA A N 1
ATOM 745 C CA . ALA A 1 102 ? -4.790 -10.533 -6.785 1.00 96.25 102 ALA A CA 1
ATOM 746 C C . ALA A 1 102 ? -4.900 -10.627 -8.317 1.00 96.25 102 ALA A C 1
ATOM 748 O O . ALA A 1 102 ? -3.953 -11.056 -8.972 1.00 96.25 102 ALA A O 1
ATOM 749 N N . VAL A 1 103 ? -6.015 -10.187 -8.909 1.00 94.81 103 VAL A N 1
ATOM 750 C CA . VAL A 1 103 ? -6.245 -10.266 -10.364 1.00 94.81 103 VAL A CA 1
ATOM 751 C C . VAL A 1 103 ? -5.197 -9.488 -11.184 1.00 94.81 103 VAL A C 1
ATOM 753 O O . VAL A 1 103 ? -4.517 -10.115 -12.003 1.00 94.81 103 VAL A O 1
ATOM 756 N N . PRO A 1 104 ? -5.010 -8.162 -11.005 1.00 93.69 104 PRO A N 1
ATOM 757 C CA . PRO A 1 104 ? -3.969 -7.430 -11.729 1.00 93.69 104 PRO A CA 1
ATOM 758 C C . PRO A 1 104 ? -2.555 -7.889 -11.344 1.00 93.69 104 PRO A C 1
ATOM 760 O O . PRO A 1 104 ? -1.675 -7.915 -12.203 1.00 93.69 104 PRO A O 1
ATOM 763 N N . SER A 1 105 ? -2.343 -8.321 -10.095 1.00 95.88 105 SER A N 1
ATOM 764 C CA . SER A 1 105 ? -1.047 -8.828 -9.628 1.00 95.88 105 SER A CA 1
ATOM 765 C C . SER A 1 105 ? -0.618 -10.106 -10.358 1.00 95.88 105 SER A C 1
ATOM 767 O O . SER A 1 105 ? 0.486 -10.161 -10.900 1.00 95.88 105 SER A O 1
ATOM 769 N N . PHE A 1 106 ? -1.495 -11.109 -10.460 1.00 95.31 106 PHE A N 1
ATOM 770 C CA . PHE A 1 106 ? -1.192 -12.336 -11.201 1.00 95.31 106 PHE A CA 1
ATOM 771 C C . PHE A 1 106 ? -1.002 -12.079 -12.693 1.00 95.31 106 PHE A C 1
ATOM 773 O O . PHE A 1 106 ? -0.136 -12.695 -13.314 1.00 95.31 106 PHE A O 1
ATOM 780 N N . ARG A 1 107 ? -1.769 -11.144 -13.268 1.00 91.88 107 ARG A N 1
ATOM 781 C CA . ARG A 1 107 ? -1.581 -10.733 -14.660 1.00 91.88 107 ARG A CA 1
ATOM 782 C C . ARG A 1 107 ? -0.169 -10.185 -14.878 1.00 91.88 107 ARG A C 1
ATOM 784 O O . ARG A 1 107 ? 0.497 -10.638 -15.800 1.00 91.88 107 ARG A O 1
ATOM 791 N N . LEU A 1 108 ? 0.298 -9.266 -14.030 1.00 93.94 108 LEU A N 1
ATOM 792 C CA . LEU A 1 108 ? 1.656 -8.717 -14.109 1.00 93.94 108 LEU A CA 1
ATOM 793 C C . LEU A 1 108 ? 2.728 -9.807 -13.971 1.00 93.94 108 LEU A C 1
ATOM 795 O O . LEU A 1 108 ? 3.645 -9.860 -14.786 1.00 93.94 108 LEU A O 1
ATOM 799 N N . LEU A 1 109 ? 2.591 -10.703 -12.988 1.00 94.56 109 LEU A N 1
ATOM 800 C CA . LEU A 1 109 ? 3.534 -11.811 -12.788 1.00 94.56 109 LEU A CA 1
ATOM 801 C C . LEU A 1 109 ? 3.668 -12.695 -14.031 1.00 94.56 109 LEU A C 1
ATOM 803 O O . LEU A 1 109 ? 4.768 -13.105 -14.383 1.00 94.56 109 LEU A O 1
ATOM 807 N N . TYR A 1 110 ? 2.564 -12.947 -14.730 1.00 91.50 110 TYR A N 1
ATOM 808 C CA . TYR A 1 110 ? 2.590 -13.720 -15.966 1.00 91.50 110 TYR A CA 1
ATOM 809 C C . TYR A 1 110 ? 3.355 -13.019 -17.099 1.00 91.50 110 TYR A C 1
ATOM 811 O O . TYR A 1 110 ? 4.076 -13.675 -17.847 1.00 91.50 110 TYR A O 1
ATOM 819 N N . TYR A 1 111 ? 3.219 -11.695 -17.230 1.00 89.19 111 TYR A N 1
ATOM 820 C CA . TYR A 1 111 ? 3.987 -10.923 -18.217 1.00 89.19 111 TYR A CA 1
ATOM 821 C C . TYR A 1 111 ? 5.470 -10.813 -17.861 1.00 89.19 111 TYR A C 1
ATOM 823 O O . TYR A 1 111 ? 6.293 -10.722 -18.762 1.00 89.19 111 TYR A O 1
ATOM 831 N N . LEU A 1 112 ? 5.808 -10.833 -16.571 1.00 91.06 112 LEU A N 1
ATOM 832 C CA . LEU A 1 112 ? 7.194 -10.853 -16.103 1.00 91.06 112 LEU A CA 1
ATOM 833 C C . LEU A 1 112 ? 7.896 -12.179 -16.411 1.00 91.06 112 LEU A C 1
ATOM 835 O O . LEU A 1 112 ? 9.070 -12.177 -16.764 1.00 91.06 112 LEU A O 1
ATOM 839 N N . ASP A 1 113 ? 7.190 -13.298 -16.257 1.00 90.06 113 ASP A N 1
ATOM 840 C CA . ASP A 1 113 ? 7.759 -14.637 -16.445 1.00 90.06 113 ASP A CA 1
ATOM 841 C C . ASP A 1 113 ? 7.928 -15.004 -17.926 1.00 90.06 113 ASP A C 1
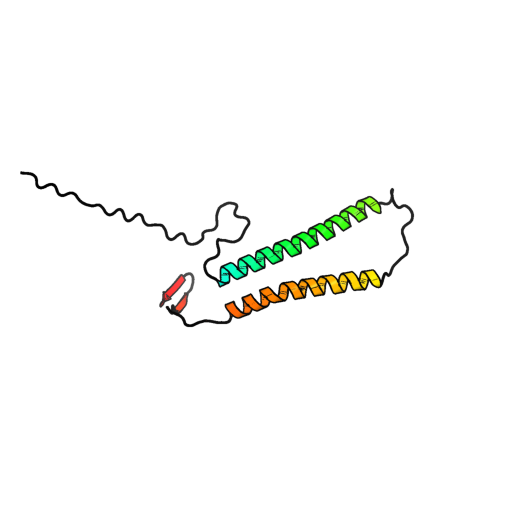ATOM 843 O O . ASP A 1 113 ? 8.862 -15.706 -18.314 1.00 90.06 113 ASP A O 1
ATOM 847 N N . LYS A 1 114 ? 7.036 -14.507 -18.788 1.00 82.00 114 LYS A N 1
ATOM 848 C CA . LYS A 1 114 ? 7.080 -14.813 -20.217 1.00 82.00 114 LYS A CA 1
ATOM 849 C C . LYS A 1 114 ? 8.037 -13.911 -20.984 1.00 82.00 114 LYS A C 1
ATOM 851 O O . LYS A 1 114 ? 7.719 -12.767 -21.295 1.00 82.00 114 LYS A O 1
ATOM 856 N N . THR A 1 115 ? 9.147 -14.486 -21.431 1.00 67.00 115 THR A N 1
ATOM 857 C CA . THR A 1 115 ? 9.976 -13.921 -22.499 1.00 67.00 115 THR A CA 1
ATOM 858 C C . THR A 1 115 ? 9.337 -14.214 -23.860 1.00 67.00 115 THR A C 1
ATOM 860 O O . THR A 1 115 ? 9.141 -15.367 -24.243 1.00 67.00 115 THR A O 1
ATOM 863 N N . ALA A 1 116 ? 8.936 -13.159 -24.570 1.00 69.00 116 ALA A N 1
ATOM 864 C CA . ALA A 1 116 ? 8.448 -13.255 -25.945 1.00 69.00 116 ALA A CA 1
ATOM 865 C C . ALA A 1 116 ? 9.614 -13.401 -26.941 1.00 69.00 116 ALA A C 1
ATOM 867 O O . ALA A 1 116 ? 10.788 -13.335 -26.559 1.00 69.00 116 ALA A O 1
ATOM 868 N N . ASP A 1 117 ? 9.277 -13.572 -28.223 1.00 77.94 117 ASP A N 1
ATOM 869 C CA . ASP A 1 117 ? 10.248 -13.541 -29.316 1.00 77.94 117 ASP A CA 1
ATOM 870 C C . ASP A 1 117 ? 11.100 -12.273 -29.209 1.00 77.94 117 ASP A C 1
ATOM 872 O O . ASP A 1 117 ? 10.595 -11.154 -29.124 1.00 77.94 117 ASP A O 1
ATOM 876 N N . THR A 1 118 ? 12.408 -12.476 -29.103 1.00 81.12 118 THR A N 1
ATOM 877 C CA . THR A 1 118 ? 13.360 -11.424 -28.763 1.00 81.12 118 THR A CA 1
ATOM 878 C C . THR A 1 118 ? 14.033 -10.918 -30.033 1.00 81.12 118 THR A C 1
ATOM 880 O O . THR A 1 118 ? 14.722 -11.682 -30.705 1.00 81.12 118 THR A O 1
ATOM 883 N N . ASP A 1 119 ? 13.883 -9.626 -30.335 1.00 88.75 119 ASP A 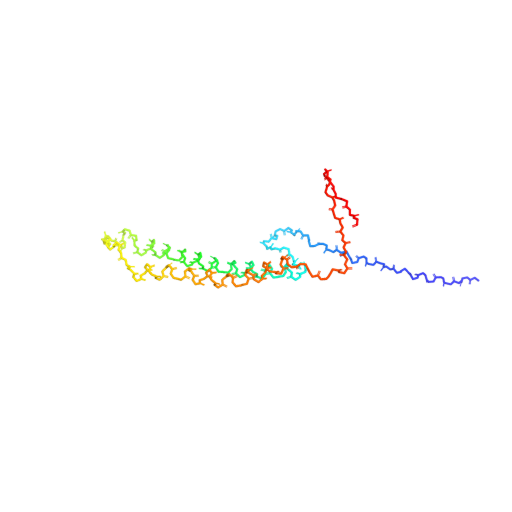N 1
ATOM 884 C CA . ASP A 1 119 ? 14.509 -8.999 -31.511 1.00 88.75 119 ASP A CA 1
ATOM 885 C C . ASP A 1 119 ? 16.036 -8.848 -31.366 1.00 88.75 119 ASP A C 1
ATOM 887 O O . ASP A 1 119 ? 16.770 -8.848 -32.353 1.00 88.75 119 ASP A O 1
ATOM 891 N N . MET A 1 120 ? 16.525 -8.709 -30.128 1.00 91.00 120 MET A N 1
ATOM 892 C CA . MET A 1 120 ? 17.943 -8.537 -29.807 1.00 91.00 120 MET A CA 1
ATOM 893 C C . MET A 1 120 ? 18.304 -9.232 -28.496 1.00 91.00 120 MET A C 1
ATOM 895 O O . MET A 1 120 ? 17.718 -8.956 -27.450 1.00 91.00 120 MET A O 1
ATOM 899 N N . VAL A 1 121 ? 19.316 -10.097 -28.544 1.00 91.69 121 VAL A N 1
ATOM 900 C CA . VAL A 1 121 ? 19.840 -10.802 -27.371 1.00 91.69 121 VAL A CA 1
ATOM 901 C C . VAL A 1 121 ? 21.145 -10.141 -26.949 1.00 91.69 121 VAL A C 1
ATOM 903 O O . VAL A 1 121 ? 22.059 -10.031 -27.758 1.00 91.69 121 VAL A O 1
ATOM 906 N N . ILE A 1 122 ? 21.223 -9.724 -25.686 1.00 92.00 122 ILE A N 1
ATOM 907 C CA . ILE A 1 122 ? 22.451 -9.223 -25.060 1.00 92.00 122 ILE A CA 1
ATOM 908 C C . ILE A 1 122 ? 22.765 -10.124 -23.872 1.00 92.00 122 ILE A C 1
ATOM 910 O O . ILE A 1 122 ? 21.921 -10.331 -22.996 1.00 92.00 122 ILE A O 1
ATOM 914 N N . LYS A 1 123 ? 23.988 -10.639 -23.811 1.00 94.88 123 LYS A N 1
ATOM 915 C CA . LYS A 1 123 ? 24.502 -11.382 -22.667 1.00 94.88 123 LYS A CA 1
ATOM 916 C C . LYS A 1 123 ? 25.272 -10.432 -21.758 1.00 94.88 123 LYS A C 1
ATOM 918 O O . LYS A 1 123 ? 26.257 -9.819 -22.154 1.00 94.88 123 LYS A O 1
ATOM 923 N N . ILE A 1 124 ? 24.847 -10.350 -20.501 1.00 95.50 124 ILE A N 1
ATOM 924 C CA . ILE A 1 124 ? 25.475 -9.493 -19.492 1.00 95.50 124 ILE A CA 1
ATOM 925 C C . ILE A 1 124 ? 26.257 -10.373 -18.512 1.00 95.50 124 ILE A C 1
ATOM 927 O O . ILE A 1 124 ? 25.687 -11.262 -17.882 1.00 95.50 124 ILE A O 1
ATOM 931 N N . THR A 1 125 ? 27.561 -10.124 -18.366 1.00 97.12 125 THR A N 1
ATOM 932 C CA . THR A 1 125 ? 28.429 -10.815 -17.396 1.00 97.12 125 THR A CA 1
ATOM 933 C C . THR A 1 125 ? 28.845 -9.851 -16.287 1.00 97.12 125 THR A C 1
ATOM 935 O O . THR A 1 125 ? 29.477 -8.828 -16.553 1.00 97.12 125 THR A O 1
ATOM 938 N N . GLY A 1 126 ? 28.501 -10.173 -15.038 1.00 97.31 126 GLY A N 1
ATOM 939 C CA . GLY A 1 126 ? 28.892 -9.389 -13.863 1.00 97.31 126 GLY A CA 1
ATOM 940 C C . GLY A 1 126 ? 30.295 -9.748 -13.372 1.00 97.31 126 GLY A C 1
ATOM 941 O O . GLY A 1 126 ? 30.563 -10.906 -13.056 1.00 97.31 126 GLY A O 1
ATOM 942 N N . ASN A 1 127 ? 31.173 -8.751 -13.274 1.00 95.88 127 ASN A N 1
ATOM 943 C CA . ASN A 1 127 ? 32.509 -8.855 -12.690 1.00 95.88 127 ASN A CA 1
ATOM 944 C C . ASN A 1 127 ? 32.592 -8.027 -11.400 1.00 95.88 127 ASN A C 1
ATOM 946 O O . ASN A 1 127 ? 31.682 -7.273 -11.054 1.00 95.88 127 ASN A O 1
ATOM 950 N N . GLN A 1 128 ? 33.709 -8.133 -10.680 1.00 95.88 128 GLN A N 1
ATOM 951 C CA . GLN A 1 128 ? 33.952 -7.300 -9.504 1.00 95.88 128 GLN A CA 1
ATOM 952 C C . GLN A 1 128 ? 33.984 -5.809 -9.898 1.00 95.88 128 GLN A C 1
ATOM 954 O O . GLN A 1 128 ? 34.943 -5.347 -10.508 1.00 95.88 128 GLN A O 1
ATOM 959 N N . TRP A 1 129 ? 32.924 -5.078 -9.532 1.00 94.81 129 TRP A N 1
ATOM 960 C CA . TRP A 1 129 ? 32.695 -3.642 -9.778 1.00 94.81 129 TRP A CA 1
ATOM 961 C C . TRP A 1 129 ? 32.460 -3.197 -11.234 1.00 94.81 129 TRP A C 1
ATOM 963 O O . TRP A 1 129 ? 32.450 -1.994 -11.489 1.00 94.81 129 TRP A O 1
ATOM 973 N N . TYR A 1 130 ? 32.218 -4.103 -12.187 1.00 95.50 130 TYR A N 1
ATOM 974 C CA . TYR A 1 130 ? 31.837 -3.721 -13.557 1.00 95.50 130 TYR A CA 1
ATOM 975 C C . TYR A 1 130 ? 31.044 -4.816 -14.284 1.00 95.50 130 TYR A C 1
ATOM 977 O O . TYR A 1 130 ? 30.952 -5.953 -13.823 1.00 95.50 130 TYR A O 1
ATOM 985 N N . TRP A 1 131 ? 30.486 -4.468 -15.444 1.00 97.38 131 TRP A N 1
ATOM 986 C CA . TRP A 1 131 ? 29.661 -5.344 -16.278 1.00 97.38 131 TRP A CA 1
ATOM 987 C C . TRP A 1 131 ? 30.243 -5.424 -17.689 1.00 97.38 131 TRP A C 1
ATOM 989 O O . TRP A 1 131 ? 30.636 -4.398 -18.242 1.00 97.38 131 TRP A O 1
ATOM 999 N N . ASN A 1 132 ? 30.275 -6.625 -18.265 1.00 95.19 132 ASN A N 1
ATOM 1000 C CA . ASN A 1 132 ? 30.600 -6.851 -19.675 1.00 95.19 132 ASN A CA 1
ATOM 1001 C C . ASN A 1 132 ? 29.326 -7.199 -20.448 1.00 95.19 132 ASN A C 1
ATOM 1003 O O . ASN A 1 132 ? 28.462 -7.897 -19.915 1.00 95.19 132 ASN A O 1
ATOM 1007 N N . TYR A 1 133 ? 29.245 -6.747 -21.697 1.00 96.19 133 TYR A N 1
ATOM 1008 C CA . TYR A 1 133 ? 28.099 -6.931 -22.585 1.00 96.19 133 TYR A CA 1
ATOM 1009 C C . TYR A 1 133 ? 28.586 -7.609 -23.869 1.00 96.19 133 TYR A C 1
ATOM 1011 O O . TYR A 1 133 ? 29.536 -7.122 -24.484 1.00 96.19 133 TYR A O 1
ATOM 1019 N N . GLU A 1 134 ? 27.964 -8.729 -24.229 1.00 91.00 134 GLU A N 1
ATOM 1020 C CA . GLU A 1 134 ? 28.232 -9.529 -25.435 1.00 91.00 134 GLU A CA 1
ATOM 1021 C C . GLU A 1 134 ? 26.962 -9.698 -26.269 1.00 91.00 134 GLU A C 1
ATOM 1023 O O . GLU A 1 134 ? 25.879 -9.876 -25.660 1.00 91.00 134 GLU A O 1
#

Secondary structure (DSSP, 8-state):
--------------------PPPTT--SPPPP-SHHHHHHHHHHHHHHHHHHHHHHHHHHHHHHHHHHSSTTT-SS-------HHHHHHHHHHHHHHHHHHHHHHHHHHHHHH-----S----EEEETTEEEE-